Protein AF-A0A6U6LQ67-F1 (afdb_monomer_lite)

Foldseek 3Di:
DPLQDKDAQPDDPDDLVRDVVFDFDFDWDDDQFKIWTFTATPVRPDVCVVVVNDDPVPHDPVRTRIMDGCVSNVHGSVVDDDDDDDDDDDFQAQPCLQCQCVDPVSVVQDPQAHRDRVVVDDDLVRGSRSCLCPVVVCPRVSVVVCVVRPDDDDPDDDDDDDDD

Organism: NCBI:txid327968

Secondary structure (DSSP, 8-state):
--TT--BSS-S----HHHHHTS-EEEEEEE-SS-EEEEEEEGGG--HHHHTT---GGGS-GGGEEEEE-TTTTT--GGGS-S---------SHHHHTTTGGGSTTGGGT--S-B---TTT---TTTBHHHHHHH-TT-SS-HHHHHHHHS----S---------

Sequence (164 aa):
YPDHLGCAPNKWMRTGQGWAHTPGVLALERTPDHLKIFFLPEGRIPGDLSAGRPKPDSWDHSMLLSYYPFTASGCSQSVMGAQQLVLGIGFCGDWASKVWGDSAQCKQRTRNCRSVDPLAEYAPEQDCCTQFVYDADGHYDTDSYMKNQAYFNISYIKVFTPSR

pLDDT: mean 90.15, std 9.43, range [50.22, 97.12]

Radius of gyration: 20.0 Å; chains: 1; bounding box: 41×32×55 Å

Structure (mmCIF, N/CA/C/O backbone):
data_AF-A0A6U6LQ67-F1
#
_entry.id   AF-A0A6U6LQ67-F1
#
loop_
_atom_site.group_PDB
_atom_site.id
_atom_site.type_symbol
_atom_site.label_atom_id
_atom_site.label_alt_id
_atom_site.label_comp_id
_atom_site.label_asym_id
_atom_site.label_entity_id
_atom_site.label_seq_id
_atom_site.pdbx_PDB_ins_code
_atom_site.Cartn_x
_atom_site.Cartn_y
_atom_site.Cartn_z
_atom_site.occupancy
_atom_site.B_iso_or_equiv
_atom_site.auth_seq_id
_atom_site.auth_comp_id
_atom_site.auth_asym_id
_atom_site.auth_atom_id
_atom_site.pdbx_PDB_model_num
ATOM 1 N N . TYR A 1 1 ? 3.042 -6.932 23.875 1.00 57.09 1 TYR A N 1
ATOM 2 C CA . TYR A 1 1 ? 3.963 -6.248 22.941 1.00 57.09 1 TYR A CA 1
ATOM 3 C C . TYR A 1 1 ? 4.914 -5.413 23.783 1.00 57.09 1 TYR A C 1
ATOM 5 O O . TYR A 1 1 ? 4.516 -5.114 24.897 1.00 57.09 1 TYR A O 1
ATOM 13 N N . PRO A 1 2 ? 6.154 -5.100 23.368 1.00 55.75 2 PRO A N 1
ATOM 14 C CA . PRO A 1 2 ? 6.958 -4.149 24.132 1.00 55.75 2 PRO A CA 1
ATOM 15 C C . PRO A 1 2 ? 6.201 -2.819 24.176 1.00 55.75 2 PRO A C 1
ATOM 17 O O . PRO A 1 2 ? 5.907 -2.246 23.131 1.00 55.75 2 PRO A O 1
ATOM 20 N N . ASP A 1 3 ? 5.848 -2.360 25.372 1.00 62.00 3 ASP A N 1
ATOM 21 C CA . ASP A 1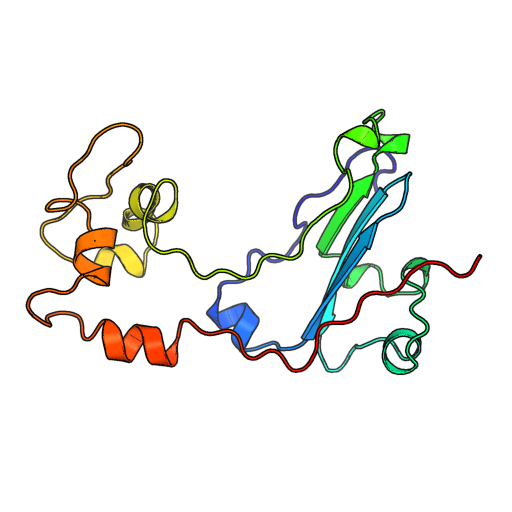 3 ? 4.868 -1.279 25.556 1.00 62.00 3 ASP A CA 1
ATOM 22 C C . ASP A 1 3 ? 5.339 0.078 24.996 1.00 62.00 3 ASP A C 1
ATOM 24 O O . ASP A 1 3 ? 4.533 0.978 24.784 1.00 62.00 3 ASP A O 1
ATOM 28 N N . HIS A 1 4 ? 6.630 0.197 24.669 1.00 66.38 4 HIS A N 1
ATOM 29 C CA . HIS A 1 4 ? 7.277 1.430 24.212 1.00 66.38 4 HIS A CA 1
ATOM 30 C C . HIS A 1 4 ? 7.862 1.360 22.792 1.00 66.38 4 HIS A C 1
ATOM 32 O O . HIS A 1 4 ? 8.270 2.385 22.248 1.00 66.38 4 HIS A O 1
ATOM 38 N N . LEU A 1 5 ? 7.921 0.172 22.175 1.00 70.00 5 LEU A N 1
ATOM 39 C CA . LEU A 1 5 ? 8.479 -0.011 20.833 1.00 70.00 5 LEU A CA 1
ATOM 40 C C . LEU A 1 5 ? 7.348 -0.401 19.882 1.00 70.00 5 LEU A C 1
ATOM 42 O O . LEU A 1 5 ? 6.803 -1.503 19.959 1.00 70.00 5 LEU A O 1
ATOM 46 N N . GLY A 1 6 ? 6.986 0.521 18.988 1.00 72.81 6 GLY A N 1
ATOM 47 C CA . GLY A 1 6 ? 6.059 0.218 17.904 1.00 72.81 6 GLY A CA 1
ATOM 48 C C . GLY A 1 6 ? 6.578 -0.910 17.018 1.00 72.81 6 GLY A C 1
ATOM 49 O O . GLY A 1 6 ? 7.774 -1.199 16.975 1.00 72.81 6 GLY A O 1
ATOM 50 N N . CYS A 1 7 ? 5.674 -1.546 16.284 1.00 75.00 7 CYS A N 1
ATOM 51 C CA . CYS A 1 7 ? 6.039 -2.484 15.239 1.00 75.00 7 CYS A CA 1
ATOM 52 C C . CYS A 1 7 ? 5.460 -2.030 13.897 1.00 75.00 7 CYS A C 1
ATOM 54 O O . CYS A 1 7 ? 4.247 -1.896 13.728 1.00 75.00 7 CYS A O 1
ATOM 56 N N . ALA A 1 8 ? 6.361 -1.815 12.936 1.00 72.44 8 ALA A N 1
ATOM 57 C CA . ALA A 1 8 ? 6.042 -1.901 11.514 1.00 72.44 8 ALA A CA 1
ATOM 58 C C . ALA A 1 8 ? 5.567 -3.338 11.190 1.00 72.44 8 ALA A C 1
ATOM 60 O O . ALA A 1 8 ? 5.753 -4.199 12.055 1.00 72.44 8 ALA A O 1
ATOM 61 N N . PRO A 1 9 ? 4.984 -3.615 10.001 1.00 63.38 9 PRO A N 1
ATOM 62 C CA . PRO A 1 9 ? 4.376 -4.905 9.661 1.00 63.38 9 PRO A CA 1
ATOM 63 C C . PRO A 1 9 ? 5.212 -6.086 10.161 1.00 63.38 9 PRO A C 1
ATOM 65 O O . PRO A 1 9 ? 6.246 -6.424 9.588 1.00 63.38 9 PRO A O 1
ATOM 68 N N . ASN A 1 10 ? 4.813 -6.649 11.305 1.00 56.91 10 ASN A N 1
ATOM 69 C CA . ASN A 1 10 ? 5.710 -7.476 12.126 1.00 56.91 10 ASN A CA 1
ATOM 70 C C . ASN A 1 10 ? 5.874 -8.890 11.551 1.00 56.91 10 ASN A C 1
ATOM 72 O O . ASN A 1 10 ? 6.810 -9.619 11.878 1.00 56.91 10 ASN A O 1
ATOM 76 N N . LYS A 1 11 ? 4.945 -9.258 10.674 1.00 53.69 11 LYS A N 1
ATOM 77 C CA . LYS A 1 11 ? 4.859 -10.468 9.874 1.00 53.69 11 LYS A CA 1
ATOM 78 C C . LYS A 1 11 ? 4.115 -10.032 8.611 1.00 53.69 11 LYS A C 1
ATOM 80 O O . LYS A 1 11 ? 3.269 -9.149 8.697 1.00 53.69 11 LYS A O 1
ATOM 85 N N . TRP A 1 12 ? 4.376 -10.653 7.465 1.00 58.69 12 TRP A N 1
ATOM 86 C CA . TRP A 1 12 ? 3.617 -10.442 6.218 1.00 58.69 12 TRP A CA 1
ATOM 87 C C . TRP A 1 12 ? 4.016 -9.233 5.356 1.00 58.69 12 TRP A C 1
ATOM 89 O O . TRP A 1 12 ? 3.197 -8.374 5.040 1.00 58.69 12 TRP A O 1
ATOM 99 N N . MET A 1 13 ? 5.228 -9.263 4.797 1.00 68.44 13 MET A N 1
ATOM 100 C CA . MET A 1 13 ? 5.444 -8.645 3.479 1.00 68.44 13 MET A CA 1
ATOM 101 C C . MET A 1 13 ? 4.816 -9.542 2.401 1.00 68.44 13 MET A C 1
ATOM 103 O O . MET A 1 13 ? 5.498 -10.293 1.707 1.00 68.44 13 MET A O 1
ATOM 107 N N . ARG A 1 14 ? 3.482 -9.544 2.322 1.00 80.38 14 ARG A N 1
ATOM 108 C CA . ARG A 1 14 ? 2.741 -10.277 1.288 1.00 80.38 14 ARG A CA 1
ATOM 109 C C . ARG A 1 14 ? 2.898 -9.579 -0.056 1.00 80.38 14 ARG A C 1
ATOM 111 O O . ARG A 1 14 ? 2.785 -8.359 -0.143 1.00 80.38 14 ARG A O 1
ATOM 118 N N . THR A 1 15 ? 3.112 -10.366 -1.107 1.00 87.00 15 THR A N 1
ATOM 119 C CA . THR A 1 15 ? 3.030 -9.872 -2.486 1.00 87.00 15 THR A CA 1
ATOM 120 C C . THR A 1 15 ? 1.590 -9.465 -2.813 1.00 87.00 15 THR A C 1
ATOM 122 O O . THR A 1 15 ? 0.652 -9.914 -2.149 1.00 87.00 15 THR A O 1
ATOM 125 N N . GLY A 1 16 ? 1.392 -8.663 -3.865 1.00 87.69 16 GLY A N 1
ATOM 126 C CA . GLY A 1 16 ? 0.047 -8.314 -4.348 1.00 87.69 16 GLY A CA 1
ATOM 127 C C . GLY A 1 16 ? -0.817 -9.548 -4.645 1.00 87.69 16 GLY A C 1
ATOM 128 O O . GLY A 1 16 ? -1.957 -9.620 -4.200 1.00 87.69 16 GLY A O 1
ATOM 129 N N . GLN A 1 17 ? -0.239 -10.578 -5.276 1.00 89.56 17 GLN A N 1
ATOM 130 C CA . GLN A 1 17 ? -0.908 -11.872 -5.485 1.00 89.56 17 GLN A CA 1
ATOM 131 C C . GLN A 1 17 ? -1.264 -12.571 -4.169 1.00 89.56 17 GLN A C 1
ATOM 133 O O . GLN A 1 17 ? -2.339 -13.150 -4.044 1.00 89.56 17 GLN A O 1
ATOM 138 N N . GLY A 1 18 ? -0.382 -12.501 -3.167 1.00 90.75 18 GLY A N 1
ATOM 139 C CA . GLY A 1 18 ? -0.667 -13.021 -1.834 1.00 90.75 18 GLY A CA 1
ATOM 140 C C . GLY A 1 18 ? -1.918 -12.375 -1.242 1.00 90.75 18 GLY A C 1
ATOM 141 O O . GLY A 1 18 ? -2.817 -13.089 -0.799 1.00 90.75 18 GLY A O 1
ATOM 142 N N . TRP A 1 19 ? -2.000 -11.040 -1.272 1.00 90.44 19 TRP A N 1
ATOM 143 C CA . TRP A 1 19 ? -3.185 -10.290 -0.838 1.00 90.44 19 TRP A CA 1
ATOM 144 C C . TRP A 1 19 ? -4.442 -10.673 -1.624 1.00 90.44 19 TRP A C 1
ATOM 146 O O . TRP A 1 19 ? -5.462 -10.960 -1.006 1.00 90.44 19 TRP A O 1
ATOM 156 N N . ALA A 1 20 ? -4.357 -10.774 -2.952 1.00 92.12 20 ALA A N 1
ATOM 157 C CA . ALA A 1 20 ? -5.487 -11.167 -3.794 1.00 92.12 20 ALA A CA 1
ATOM 158 C C . ALA A 1 20 ? -6.027 -12.574 -3.460 1.00 92.12 20 ALA A C 1
ATOM 160 O O . ALA A 1 20 ? -7.236 -12.781 -3.435 1.00 92.12 20 ALA A O 1
ATOM 161 N N . HIS A 1 21 ? -5.152 -13.532 -3.136 1.00 93.00 21 HIS A N 1
ATOM 162 C CA . HIS A 1 21 ? -5.541 -14.894 -2.741 1.00 93.00 21 HIS A CA 1
ATOM 163 C C . HIS A 1 21 ? -5.992 -15.025 -1.280 1.00 93.00 21 HIS A C 1
ATOM 165 O O . HIS A 1 21 ? -6.242 -16.129 -0.794 1.00 93.00 21 HIS A O 1
ATOM 171 N N . THR A 1 22 ? -6.046 -13.937 -0.517 1.00 92.75 22 THR A N 1
ATOM 172 C CA . THR A 1 22 ? -6.554 -13.965 0.859 1.00 92.75 22 THR A CA 1
ATOM 173 C C . THR A 1 22 ? -7.348 -12.693 1.102 1.00 92.75 22 THR A C 1
ATOM 175 O O . THR A 1 22 ? -6.830 -11.758 1.714 1.00 92.75 22 THR A O 1
ATOM 178 N N . PRO A 1 23 ? -8.589 -12.633 0.599 1.00 93.75 23 PRO A N 1
ATOM 179 C CA . PRO A 1 23 ? -9.462 -11.501 0.847 1.00 93.75 23 PRO A CA 1
ATOM 180 C C . PRO A 1 23 ? -9.755 -11.353 2.345 1.00 93.75 23 PRO A C 1
ATOM 182 O O . PRO A 1 23 ? -9.681 -12.297 3.143 1.00 93.75 23 PRO A O 1
ATOM 185 N N . GLY A 1 24 ? -10.066 -10.126 2.738 1.00 95.06 24 GLY A N 1
ATOM 186 C CA . GLY A 1 24 ? -10.334 -9.778 4.120 1.00 95.06 24 GLY A CA 1
ATOM 187 C C . GLY A 1 24 ? -10.471 -8.276 4.301 1.00 95.06 24 GLY A C 1
ATOM 188 O O . GLY A 1 24 ? -10.529 -7.513 3.337 1.00 95.06 24 GLY A O 1
ATOM 189 N N . VAL A 1 25 ? -10.504 -7.855 5.558 1.00 96.75 25 VAL A N 1
ATOM 190 C CA . VAL A 1 25 ? -10.627 -6.452 5.945 1.00 96.75 25 VAL A CA 1
ATOM 191 C C . VAL A 1 25 ? -9.278 -5.939 6.420 1.00 96.75 25 VAL A C 1
ATOM 193 O O . VAL A 1 25 ? -8.687 -6.493 7.345 1.00 96.75 25 VAL A O 1
ATOM 196 N N . LEU A 1 26 ? -8.816 -4.843 5.823 1.00 95.12 26 LEU A N 1
ATOM 197 C CA . LEU A 1 26 ? -7.812 -3.982 6.438 1.00 95.12 26 LEU A CA 1
ATOM 198 C C . LEU A 1 26 ? -8.540 -2.973 7.323 1.00 95.12 26 LEU A C 1
ATOM 200 O O . LEU A 1 26 ? -9.338 -2.176 6.831 1.00 95.12 26 LEU A O 1
ATOM 204 N N . ALA A 1 27 ? -8.290 -3.032 8.628 1.00 96.25 27 ALA A N 1
ATOM 205 C CA . ALA A 1 27 ? -8.901 -2.135 9.601 1.00 96.25 27 ALA A CA 1
ATOM 206 C C . ALA A 1 27 ? -7.831 -1.261 10.253 1.00 96.25 27 ALA A C 1
ATOM 208 O O . ALA A 1 27 ? -6.769 -1.748 10.640 1.00 96.25 27 ALA A O 1
ATOM 209 N N . LEU A 1 28 ? -8.128 0.028 10.390 1.00 94.94 28 LEU A N 1
ATOM 210 C CA . LEU A 1 28 ? -7.274 0.997 11.063 1.00 94.94 28 LEU A CA 1
ATOM 211 C C . LEU A 1 28 ? -8.028 1.559 12.265 1.00 94.94 28 LEU A C 1
ATOM 213 O O . LEU A 1 28 ? -9.092 2.155 12.114 1.00 94.94 28 LEU A O 1
ATOM 217 N N . GLU A 1 29 ? -7.456 1.380 13.450 1.00 94.38 29 GLU A N 1
ATOM 218 C CA . GLU A 1 29 ? -7.868 2.079 14.662 1.00 94.38 29 GLU A CA 1
ATOM 219 C C . GLU A 1 29 ? -6.895 3.230 14.907 1.00 94.38 29 GLU A C 1
ATOM 221 O O . GLU A 1 29 ? -5.681 3.026 14.949 1.00 94.38 29 GLU A O 1
ATOM 226 N N . ARG A 1 30 ? -7.435 4.435 15.094 1.00 92.00 30 ARG A N 1
ATOM 227 C CA . ARG A 1 30 ? -6.670 5.613 15.496 1.00 92.00 30 ARG A CA 1
ATOM 228 C C . ARG A 1 30 ? -7.284 6.205 16.754 1.00 92.00 30 ARG A C 1
ATOM 230 O O . ARG A 1 30 ? -8.461 6.560 16.760 1.00 92.00 30 ARG A O 1
ATOM 237 N N . THR A 1 31 ? -6.452 6.378 17.767 1.00 90.88 31 THR A N 1
ATOM 238 C CA . THR A 1 31 ? -6.756 7.090 19.008 1.00 90.88 31 THR A CA 1
ATOM 239 C C . THR A 1 31 ? -5.711 8.197 19.216 1.00 90.88 31 THR A C 1
ATOM 241 O O . THR A 1 31 ? -4.746 8.286 18.450 1.00 90.88 31 THR A O 1
ATOM 244 N N . PRO A 1 32 ? -5.882 9.066 20.226 1.00 89.38 32 PRO A N 1
ATOM 245 C CA . PRO A 1 32 ? -4.810 9.951 20.687 1.00 89.38 32 PRO A CA 1
ATOM 246 C C . PRO A 1 32 ? -3.530 9.204 21.091 1.00 89.38 32 PRO A C 1
ATOM 248 O O . PRO A 1 32 ? -2.431 9.710 20.879 1.00 89.38 32 PRO A O 1
ATOM 251 N N . ASP A 1 33 ? -3.672 7.993 21.636 1.00 89.94 33 ASP A N 1
ATOM 252 C CA . ASP A 1 33 ? -2.565 7.247 22.236 1.00 89.94 33 ASP A CA 1
ATOM 253 C C . ASP A 1 33 ? -1.833 6.335 21.259 1.00 89.94 33 ASP A C 1
ATOM 255 O O . ASP A 1 33 ? -0.642 6.066 21.438 1.00 89.94 33 ASP A O 1
ATOM 259 N N . HIS A 1 34 ? -2.527 5.844 20.231 1.00 90.50 34 HIS A N 1
ATOM 260 C CA . HIS A 1 34 ? -1.976 4.846 19.329 1.00 90.50 34 HIS A CA 1
ATOM 261 C C . HIS A 1 34 ? -2.645 4.790 17.958 1.00 90.50 34 HIS A C 1
ATOM 263 O O . HIS A 1 34 ? -3.755 5.272 17.726 1.00 90.50 34 HIS A O 1
ATOM 269 N N . LEU A 1 35 ? -1.965 4.093 17.051 1.00 91.62 35 LEU A N 1
ATOM 270 C CA . LEU A 1 35 ? -2.530 3.598 15.805 1.00 91.62 35 LEU A CA 1
ATOM 271 C C . LEU A 1 35 ? -2.294 2.091 15.693 1.00 91.62 35 LEU A C 1
ATOM 273 O O . LEU A 1 35 ? -1.168 1.616 15.853 1.00 91.62 35 LEU A O 1
ATOM 277 N N . LYS A 1 36 ? -3.355 1.340 15.402 1.00 92.69 36 LYS A N 1
ATOM 278 C CA . LYS A 1 36 ? -3.293 -0.099 15.119 1.00 92.69 36 LYS A CA 1
ATOM 279 C C . LYS A 1 36 ? -3.796 -0.359 13.707 1.00 92.69 36 LYS A C 1
ATOM 281 O O . LYS A 1 36 ? -4.824 0.180 13.301 1.00 92.69 36 LYS A O 1
ATOM 286 N N . ILE A 1 37 ? -3.081 -1.208 12.978 1.00 93.88 37 ILE A N 1
ATOM 287 C CA . ILE A 1 37 ? -3.505 -1.720 11.674 1.00 93.88 37 ILE A CA 1
ATOM 288 C C . ILE A 1 37 ? -3.709 -3.218 11.818 1.00 93.88 37 ILE A C 1
ATOM 290 O O . ILE A 1 37 ? -2.799 -3.928 12.244 1.00 93.88 37 ILE A O 1
ATOM 294 N N . PHE A 1 38 ? -4.884 -3.695 11.433 1.00 94.12 38 PHE A N 1
ATOM 295 C CA . PHE A 1 38 ? -5.249 -5.102 11.456 1.00 94.12 38 PHE A CA 1
ATOM 296 C C . PHE A 1 38 ? -5.485 -5.614 10.044 1.00 94.12 38 PHE A C 1
ATOM 298 O O . PHE A 1 38 ? -6.003 -4.892 9.189 1.00 94.12 38 PHE A O 1
ATOM 305 N N . PHE A 1 39 ? -5.183 -6.890 9.840 1.00 94.25 39 PHE A N 1
ATOM 306 C CA . PHE A 1 39 ? -5.723 -7.653 8.730 1.00 94.25 39 PHE A CA 1
ATOM 307 C C . PHE A 1 39 ? -6.621 -8.767 9.268 1.00 94.25 39 PHE A C 1
ATOM 309 O O . PHE A 1 39 ? -6.171 -9.632 10.019 1.00 94.25 39 PHE A O 1
ATOM 316 N N . LEU A 1 40 ? -7.890 -8.736 8.871 1.00 94.94 40 LEU A N 1
ATOM 317 C CA . LEU A 1 40 ? -8.937 -9.658 9.299 1.00 94.94 40 LEU A CA 1
ATOM 318 C C . LEU A 1 40 ? -9.320 -10.533 8.091 1.00 94.94 40 LEU A C 1
ATOM 320 O O . LEU A 1 40 ? -10.094 -10.078 7.246 1.00 94.94 40 LEU A O 1
ATOM 324 N N . PRO A 1 41 ? -8.778 -11.758 7.953 1.00 94.31 41 PRO A N 1
ATOM 325 C CA . PRO A 1 41 ? -9.156 -12.660 6.865 1.00 94.31 41 PRO A CA 1
ATOM 326 C C . PRO A 1 41 ? -10.664 -12.921 6.869 1.00 94.31 41 PRO A C 1
ATOM 328 O O . PRO A 1 41 ? -11.260 -12.980 7.942 1.00 94.31 41 PRO A O 1
ATOM 331 N N . GLU A 1 42 ? -11.273 -13.139 5.703 1.00 94.19 42 GLU A N 1
ATOM 332 C CA . GLU A 1 42 ? -12.735 -13.260 5.551 1.00 94.19 42 GLU A CA 1
ATOM 333 C C . GLU A 1 42 ? -13.388 -14.272 6.519 1.00 94.19 42 GLU A C 1
ATOM 335 O O . GLU A 1 42 ? -14.394 -13.967 7.157 1.00 94.19 42 GLU A O 1
ATOM 340 N N . GLY A 1 43 ? -12.753 -15.428 6.748 1.00 93.50 43 GLY A N 1
ATOM 341 C CA . GLY A 1 43 ? -13.220 -16.449 7.703 1.00 93.50 43 GLY A CA 1
ATOM 342 C C . GLY A 1 43 ? -12.957 -16.150 9.187 1.00 93.50 43 GLY A C 1
ATOM 343 O O . GLY A 1 43 ? -13.282 -16.966 10.044 1.00 93.50 43 GLY A O 1
ATOM 344 N N . ARG A 1 44 ? -12.332 -15.015 9.506 1.00 95.12 44 ARG A N 1
ATOM 345 C CA . ARG A 1 44 ? -12.012 -14.578 10.872 1.00 95.12 44 ARG A CA 1
ATOM 346 C C . ARG A 1 44 ? -12.476 -13.146 11.157 1.00 95.12 44 ARG A C 1
ATOM 348 O O . ARG A 1 44 ? -11.983 -12.527 12.095 1.00 95.12 44 ARG A O 1
ATOM 355 N N . ILE A 1 45 ? -13.405 -12.608 10.368 1.00 96.31 45 ILE A N 1
ATOM 356 C CA . ILE A 1 45 ? -13.969 -11.279 10.625 1.00 96.31 45 ILE A CA 1
ATOM 357 C C . ILE A 1 45 ? -14.714 -11.296 11.977 1.00 96.31 45 ILE A C 1
ATOM 359 O O . ILE A 1 45 ? -15.638 -12.097 12.147 1.00 96.31 45 ILE A O 1
ATOM 363 N N . PRO A 1 46 ? -14.347 -10.429 12.940 1.00 96.38 46 PRO A N 1
ATOM 364 C CA . PRO A 1 46 ? -15.005 -10.358 14.241 1.00 96.38 46 PRO A CA 1
ATOM 365 C C . PRO A 1 46 ? -16.494 -9.988 14.137 1.00 96.38 46 PRO A C 1
ATOM 367 O O . PRO A 1 46 ? -16.895 -9.140 13.335 1.00 96.38 46 PRO A O 1
ATOM 370 N N . GLY A 1 47 ? -17.338 -10.619 14.960 1.00 96.88 47 GLY A N 1
ATOM 371 C CA . GLY A 1 47 ? -18.795 -10.437 14.898 1.00 96.88 47 GLY A CA 1
ATOM 372 C C . GLY A 1 47 ? -19.258 -9.013 15.228 1.00 96.88 47 GLY A C 1
ATOM 373 O O . GLY A 1 47 ? -20.244 -8.534 14.672 1.00 96.88 47 GLY A O 1
ATOM 374 N N . ASP A 1 48 ? -18.523 -8.307 16.083 1.00 96.25 48 ASP A N 1
ATOM 375 C CA . ASP A 1 48 ? -18.735 -6.899 16.422 1.00 96.25 48 ASP A CA 1
ATOM 376 C C . ASP A 1 48 ? -18.519 -5.969 15.215 1.00 96.25 48 ASP A C 1
ATOM 378 O O . ASP A 1 48 ? -19.291 -5.026 15.022 1.00 96.25 48 ASP A O 1
ATOM 382 N N . LEU A 1 49 ? -17.542 -6.269 14.351 1.00 95.81 49 LEU A N 1
ATOM 383 C CA . LEU A 1 49 ? -17.329 -5.537 13.101 1.00 95.81 49 LEU A CA 1
ATOM 384 C C . LEU A 1 49 ? -18.482 -5.783 12.117 1.00 95.81 49 LEU A C 1
ATOM 386 O O . LEU A 1 49 ? -19.019 -4.831 11.544 1.00 95.81 49 LEU A O 1
ATOM 390 N N . SER A 1 50 ? -18.916 -7.038 11.973 1.00 93.69 50 SER A N 1
ATOM 391 C CA . SER A 1 50 ? -20.074 -7.404 11.142 1.00 93.69 50 SER A CA 1
ATOM 392 C C . SER A 1 50 ? -21.372 -6.746 11.624 1.00 93.69 50 SER A C 1
ATOM 394 O O . SER A 1 50 ? -22.197 -6.337 10.808 1.00 93.69 50 SER A O 1
ATOM 396 N N . ALA A 1 51 ? -21.526 -6.562 12.938 1.00 95.31 51 ALA A N 1
ATOM 397 C CA . ALA A 1 51 ? -22.652 -5.863 13.554 1.00 95.31 51 ALA A CA 1
ATOM 398 C C . ALA A 1 51 ? -22.548 -4.323 13.498 1.00 95.31 51 ALA A C 1
ATOM 400 O O . ALA A 1 51 ? -23.427 -3.632 14.017 1.00 95.31 51 ALA A O 1
ATOM 401 N N . GLY A 1 52 ? -21.483 -3.766 12.906 1.00 94.94 52 GLY A N 1
ATOM 402 C CA . GLY A 1 52 ? -21.267 -2.319 12.813 1.00 94.94 52 GLY A CA 1
ATOM 403 C C . GLY A 1 52 ? -20.948 -1.645 14.152 1.00 94.94 52 GLY A C 1
ATOM 404 O O . GLY A 1 52 ? -21.214 -0.457 14.316 1.00 94.94 52 GLY A O 1
ATOM 405 N N . ARG A 1 53 ? -20.409 -2.394 15.120 1.00 95.62 53 ARG A N 1
ATOM 406 C CA . ARG A 1 53 ? -20.050 -1.922 16.466 1.00 95.62 53 ARG A CA 1
ATOM 407 C C . ARG A 1 53 ? -18.635 -2.394 16.837 1.00 95.62 53 ARG A C 1
ATOM 409 O O . ARG A 1 53 ? -18.507 -3.143 17.806 1.00 95.62 53 ARG A O 1
ATOM 416 N N . PRO A 1 54 ? -17.598 -2.016 16.066 1.00 96.06 54 PRO A N 1
ATOM 417 C CA . PRO A 1 54 ? -16.254 -2.566 16.222 1.00 96.06 54 PRO A CA 1
ATOM 418 C C . PRO A 1 54 ? -15.659 -2.274 17.607 1.00 96.06 54 PRO A C 1
ATOM 420 O O . PRO A 1 54 ? -15.816 -1.179 18.145 1.00 96.06 54 PRO A O 1
ATOM 423 N N . LYS A 1 55 ? -14.944 -3.256 18.158 1.00 95.50 55 LYS A N 1
ATOM 424 C CA . LYS A 1 55 ? -14.247 -3.242 19.449 1.00 95.50 55 LYS A CA 1
ATOM 425 C C . LYS A 1 55 ? -12.827 -3.800 19.271 1.00 95.50 55 LYS A C 1
ATOM 427 O O . LYS A 1 55 ? -12.573 -4.944 19.663 1.00 95.50 55 LYS A O 1
ATOM 432 N N . PRO A 1 56 ? -11.899 -3.019 18.688 1.00 94.75 56 PRO A N 1
ATOM 433 C CA . PRO A 1 56 ? -10.588 -3.523 18.277 1.00 94.75 56 PRO A CA 1
ATOM 434 C C . PRO A 1 56 ? -9.745 -4.145 19.396 1.00 94.75 56 PRO A C 1
ATOM 436 O O . PRO A 1 56 ? -9.007 -5.092 19.144 1.00 94.75 56 PRO A O 1
ATOM 439 N N . ASP A 1 57 ? -9.898 -3.685 20.640 1.00 92.56 57 ASP A N 1
ATOM 440 C CA . ASP A 1 57 ? -9.200 -4.242 21.813 1.00 92.56 57 ASP A CA 1
ATOM 441 C C . ASP A 1 57 ? -9.603 -5.686 22.154 1.00 92.56 57 ASP A C 1
ATOM 443 O O . ASP A 1 57 ? -8.913 -6.361 22.913 1.00 92.56 57 ASP A O 1
ATOM 447 N N . SER A 1 58 ? -10.721 -6.170 21.605 1.00 93.75 58 SER A N 1
ATOM 448 C CA . SER A 1 58 ? -11.181 -7.554 21.781 1.00 93.75 58 SER A CA 1
ATOM 449 C C . SER A 1 58 ? -10.751 -8.486 20.647 1.00 93.75 58 SER A C 1
ATOM 451 O O . SER A 1 58 ? -11.002 -9.690 20.712 1.00 93.75 58 SER A O 1
ATOM 453 N N . TRP A 1 59 ? -10.137 -7.946 19.590 1.00 95.00 59 TRP A N 1
ATOM 454 C CA . TRP A 1 59 ? -9.720 -8.732 18.437 1.00 95.00 59 TRP A CA 1
ATOM 455 C C . TRP A 1 59 ? -8.450 -9.528 18.737 1.00 95.00 59 TRP A C 1
ATOM 457 O O . TRP A 1 59 ? -7.608 -9.145 19.548 1.00 95.00 59 TRP A O 1
ATOM 467 N N . ASP A 1 60 ? -8.298 -10.657 18.048 1.00 91.25 60 ASP A N 1
ATOM 468 C CA . ASP A 1 60 ? -7.134 -11.523 18.203 1.00 91.25 60 ASP A CA 1
ATOM 469 C C . ASP A 1 60 ? -5.850 -10.779 17.799 1.00 91.25 60 ASP A C 1
ATOM 471 O O . ASP A 1 60 ? -5.694 -10.337 16.660 1.00 91.25 60 ASP A O 1
ATOM 475 N N . HIS A 1 61 ? -4.894 -10.690 18.725 1.00 88.00 61 HIS A N 1
ATOM 476 C CA . HIS A 1 61 ? -3.611 -10.017 18.518 1.00 88.00 61 HIS A CA 1
ATOM 477 C C . HIS A 1 61 ? -2.804 -10.581 17.336 1.00 88.00 61 HIS A C 1
ATOM 479 O O . HIS A 1 61 ? -1.994 -9.869 16.748 1.00 88.00 61 HIS A O 1
ATOM 485 N N . SER A 1 62 ? -3.034 -11.832 16.924 1.00 88.44 62 SER A N 1
ATOM 486 C CA . SER A 1 62 ? -2.418 -12.403 15.717 1.00 88.44 62 SER A CA 1
ATOM 487 C C . SER A 1 62 ? -2.849 -11.717 14.414 1.00 88.44 62 SER A C 1
ATOM 489 O O . SER A 1 62 ? -2.172 -11.878 13.400 1.00 88.44 62 SER A O 1
ATOM 491 N N . MET A 1 63 ? -3.950 -10.961 14.430 1.00 90.62 63 MET A N 1
ATOM 492 C CA . MET A 1 63 ? -4.440 -10.163 13.300 1.00 90.62 63 MET A CA 1
ATOM 493 C C . MET A 1 63 ? -3.808 -8.768 13.233 1.00 90.62 63 MET A C 1
ATOM 495 O O . MET A 1 63 ? -3.990 -8.058 12.242 1.00 90.62 63 MET A O 1
ATOM 499 N N . LEU A 1 64 ? -3.097 -8.348 14.284 1.00 90.94 64 LEU A N 1
ATOM 500 C CA . LEU A 1 64 ? -2.437 -7.050 14.344 1.00 90.94 64 LEU A CA 1
ATOM 501 C C . LEU A 1 64 ? -1.218 -7.047 13.418 1.00 90.94 64 LEU A C 1
ATOM 503 O O . LEU A 1 64 ? -0.206 -7.699 13.688 1.00 90.94 64 LEU A O 1
ATOM 507 N N . LEU A 1 65 ? -1.320 -6.282 12.336 1.00 89.88 65 LEU A N 1
ATOM 508 C CA . LEU A 1 65 ? -0.263 -6.119 11.349 1.00 89.88 65 LEU A CA 1
ATOM 509 C C . LEU A 1 65 ? 0.793 -5.129 11.850 1.00 89.88 65 LEU A C 1
ATOM 511 O O . LEU A 1 65 ? 1.980 -5.452 11.856 1.00 89.88 65 LEU A O 1
ATOM 515 N N . SER A 1 66 ? 0.349 -3.961 12.323 1.00 90.06 66 SER A N 1
ATOM 516 C CA . SER A 1 66 ? 1.226 -2.878 12.781 1.00 90.06 66 SER A CA 1
ATOM 517 C C . SER A 1 66 ? 0.668 -2.184 14.018 1.00 90.06 66 SER A C 1
ATOM 519 O O . SER A 1 66 ? -0.548 -2.041 14.167 1.00 90.06 66 SER A O 1
ATOM 521 N N . TYR A 1 67 ? 1.5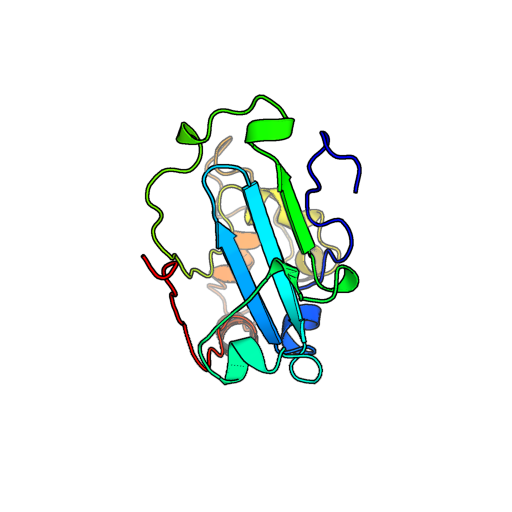66 -1.697 14.871 1.00 90.56 67 TYR A N 1
ATOM 522 C CA . TYR A 1 67 ? 1.236 -0.948 16.080 1.00 90.56 67 TYR A CA 1
ATOM 523 C C . TYR A 1 67 ? 2.175 0.237 16.269 1.00 90.56 67 TYR A C 1
ATOM 525 O O . TYR A 1 67 ? 3.393 0.071 16.302 1.00 90.56 67 TYR A O 1
ATOM 533 N N . TYR A 1 68 ? 1.600 1.420 16.453 1.00 90.19 68 TYR A N 1
ATOM 534 C CA . TYR A 1 68 ? 2.319 2.666 16.687 1.00 90.19 68 TYR A CA 1
ATOM 535 C C . TYR A 1 68 ? 1.843 3.274 18.018 1.00 90.19 68 TYR A C 1
ATOM 537 O O . TYR A 1 68 ? 0.791 3.911 18.041 1.00 90.19 68 TYR A O 1
ATOM 545 N N . PRO A 1 69 ? 2.567 3.051 19.132 1.00 90.75 69 PRO A N 1
ATOM 546 C CA . PRO A 1 69 ? 2.199 3.539 20.462 1.00 90.75 69 PRO A CA 1
ATOM 547 C C . PRO A 1 69 ? 2.666 4.983 20.682 1.00 90.75 69 PRO A C 1
ATOM 549 O O . PRO A 1 69 ? 3.719 5.201 21.278 1.00 90.75 69 PRO A O 1
ATOM 552 N N . PHE A 1 70 ? 1.932 5.986 20.199 1.00 88.75 70 PHE A N 1
ATOM 553 C CA . PHE A 1 70 ? 2.359 7.389 20.268 1.00 88.75 70 PHE A CA 1
ATOM 554 C C . PHE A 1 70 ? 2.688 7.838 21.699 1.00 88.75 70 PHE A C 1
ATOM 556 O O . PHE A 1 70 ? 3.845 8.151 21.981 1.00 88.75 70 PHE A O 1
ATOM 563 N N . THR A 1 71 ? 1.723 7.766 22.622 1.00 88.19 71 THR A N 1
ATOM 564 C CA . THR A 1 71 ? 1.907 8.224 24.010 1.00 88.19 71 THR A CA 1
ATOM 565 C C . THR A 1 71 ? 3.028 7.459 24.713 1.00 88.19 71 THR A C 1
ATOM 567 O O . THR A 1 71 ? 3.922 8.066 25.300 1.00 88.19 71 THR A O 1
ATOM 570 N N . ALA A 1 72 ? 3.041 6.127 24.609 1.00 88.62 72 ALA A N 1
ATOM 571 C CA . ALA A 1 72 ? 4.041 5.315 25.301 1.00 88.62 72 ALA A CA 1
ATOM 572 C C . ALA A 1 72 ? 5.451 5.426 24.689 1.00 88.62 72 ALA A C 1
ATOM 574 O O . ALA A 1 72 ? 6.431 5.196 25.393 1.00 88.62 72 ALA A O 1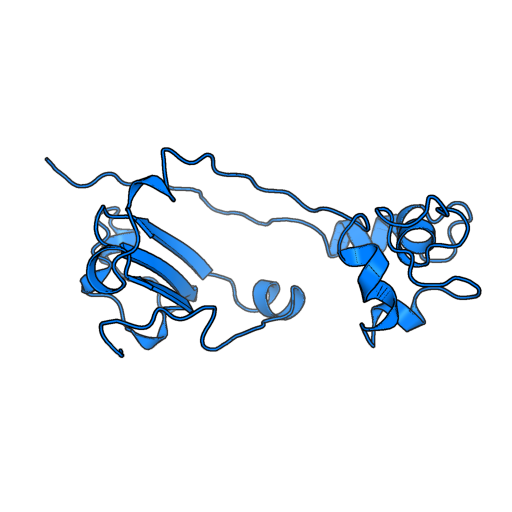
ATOM 575 N N . SER A 1 73 ? 5.577 5.815 23.417 1.00 87.81 73 SER A N 1
ATOM 576 C CA . SER A 1 73 ? 6.872 6.103 22.779 1.00 87.81 73 SER A CA 1
ATOM 577 C C . SER A 1 73 ? 7.336 7.557 22.947 1.00 87.81 73 SER A C 1
ATOM 579 O O . SER A 1 73 ? 8.411 7.908 22.465 1.00 87.81 73 SER A O 1
ATOM 581 N N . GLY A 1 74 ? 6.549 8.419 23.605 1.00 88.31 74 GLY A N 1
ATOM 582 C CA . GLY A 1 74 ? 6.840 9.854 23.709 1.00 88.31 74 GLY A CA 1
ATOM 583 C C . GLY A 1 74 ? 6.655 10.619 22.391 1.00 88.31 74 GLY A C 1
ATOM 584 O O . GLY A 1 74 ? 7.126 11.748 22.255 1.00 88.31 74 GLY A O 1
ATOM 585 N N . CYS A 1 75 ? 5.981 10.018 21.409 1.00 86.50 75 CYS A N 1
ATOM 586 C CA . CYS A 1 75 ? 5.659 10.645 20.137 1.00 86.50 75 CYS A CA 1
ATOM 587 C C . CYS A 1 75 ? 4.389 11.496 20.278 1.00 86.50 75 CYS A C 1
ATOM 589 O O . CYS A 1 75 ? 3.362 11.031 20.772 1.00 86.50 75 CYS A O 1
ATOM 591 N N . SER A 1 76 ? 4.440 12.749 19.821 1.00 84.31 76 SER A N 1
ATOM 592 C CA . SER A 1 76 ? 3.262 13.619 19.833 1.00 84.31 76 SER A CA 1
ATOM 593 C C . SER A 1 76 ? 2.190 13.097 18.879 1.00 84.31 76 SER A C 1
ATOM 595 O O . SER A 1 76 ? 2.446 12.920 17.692 1.00 84.31 76 SER A O 1
ATOM 597 N N . GLN A 1 77 ? 0.951 12.988 19.355 1.00 78.19 77 GLN A N 1
ATOM 598 C CA . GLN A 1 77 ? -0.230 12.683 18.535 1.00 78.19 77 GLN A CA 1
ATOM 599 C C . GLN A 1 77 ? -0.430 13.636 17.340 1.00 78.19 77 GLN A C 1
ATOM 601 O O . GLN A 1 77 ? -1.086 13.280 16.361 1.00 78.19 77 GLN A O 1
ATOM 606 N N . SER A 1 78 ? 0.151 14.844 17.385 1.00 83.25 78 SER A N 1
ATOM 607 C CA . SER A 1 78 ? 0.064 15.831 16.301 1.00 83.25 78 SER A CA 1
ATOM 608 C C . SER A 1 78 ? 0.673 15.346 14.983 1.00 83.25 78 SER A C 1
ATOM 610 O O . SER A 1 78 ? 0.358 15.910 13.939 1.00 83.25 78 SER A O 1
ATOM 612 N N . VAL A 1 79 ? 1.517 14.306 15.009 1.00 82.50 79 VAL A N 1
ATOM 613 C CA . VAL A 1 79 ? 2.076 13.692 13.791 1.00 82.50 79 VAL A CA 1
ATOM 614 C C . VAL A 1 79 ? 1.006 13.027 12.922 1.00 82.50 79 VAL A C 1
ATOM 616 O O . VAL A 1 79 ? 1.201 12.880 11.721 1.00 82.50 79 VAL A O 1
ATOM 619 N N . MET A 1 80 ? -0.142 12.664 13.502 1.00 81.44 80 MET A N 1
ATOM 620 C CA . MET A 1 80 ? -1.277 12.081 12.792 1.00 81.44 80 MET A CA 1
ATOM 621 C C . MET A 1 80 ? -2.503 12.965 12.993 1.00 81.44 80 MET A C 1
ATOM 623 O O . MET A 1 80 ? -3.322 12.704 13.869 1.00 81.44 80 MET A O 1
ATOM 627 N N . GLY A 1 81 ? -2.628 14.021 12.183 1.00 84.00 81 GLY A N 1
ATOM 628 C CA . GLY A 1 81 ? -3.795 14.912 12.137 1.00 84.00 81 GLY A CA 1
ATOM 629 C C . GLY A 1 81 ? -5.025 14.278 11.472 1.00 84.00 81 GLY A C 1
ATOM 630 O O . GLY A 1 81 ? -5.106 13.060 11.317 1.00 84.00 81 GLY A O 1
ATOM 631 N N . ALA A 1 82 ? -6.007 15.087 11.065 1.00 87.75 82 ALA A N 1
ATOM 632 C CA . ALA A 1 82 ? -7.110 14.599 10.229 1.00 87.75 82 ALA A CA 1
ATOM 633 C C . ALA A 1 82 ? -6.562 13.988 8.924 1.00 87.75 82 ALA A C 1
ATOM 635 O O . ALA A 1 82 ? -5.696 14.580 8.288 1.00 87.75 82 ALA A O 1
ATOM 636 N N . GLN A 1 83 ? -7.040 12.796 8.561 1.00 89.69 83 GLN A N 1
ATOM 637 C CA . GLN A 1 83 ? -6.523 12.019 7.430 1.00 89.69 83 GLN A CA 1
ATOM 638 C C . GLN A 1 83 ? -7.553 11.950 6.301 1.00 89.69 83 GLN A C 1
ATOM 640 O O . GLN A 1 83 ? -8.758 11.988 6.553 1.00 89.69 83 GLN A O 1
ATOM 645 N N . GLN A 1 84 ? -7.070 11.790 5.071 1.00 92.75 84 GLN A N 1
ATOM 646 C CA . GLN A 1 84 ? -7.882 11.444 3.906 1.00 92.75 84 GLN A CA 1
ATOM 647 C C . GLN A 1 84 ? -7.591 10.001 3.502 1.00 92.75 84 GLN A C 1
ATOM 649 O O . GLN A 1 84 ? -6.439 9.568 3.513 1.00 92.75 84 GLN A O 1
ATOM 654 N N . LEU A 1 85 ? -8.634 9.255 3.139 1.00 93.38 85 LEU A N 1
ATOM 655 C CA . LEU A 1 85 ? -8.455 7.932 2.558 1.00 93.38 85 LEU A CA 1
ATOM 656 C C . LEU A 1 85 ? -8.096 8.085 1.077 1.00 93.38 85 LEU A C 1
ATOM 658 O O . LEU A 1 85 ? -8.872 8.659 0.315 1.00 93.38 85 LEU A O 1
ATOM 662 N N . VAL A 1 86 ? -6.944 7.547 0.680 1.00 95.12 86 VAL A N 1
ATOM 663 C CA . VAL A 1 86 ? -6.468 7.557 -0.707 1.00 95.12 86 VAL A CA 1
ATOM 664 C C . VAL A 1 86 ? -6.310 6.120 -1.185 1.00 95.12 86 VAL A C 1
ATOM 666 O O . VAL A 1 86 ? -5.647 5.313 -0.537 1.00 95.12 86 VAL A O 1
ATOM 669 N N . LEU A 1 87 ? -6.913 5.812 -2.330 1.00 94.75 87 LEU A N 1
ATOM 670 C CA . LEU A 1 87 ? -6.701 4.569 -3.062 1.00 94.75 87 LEU A CA 1
ATOM 671 C C . LEU A 1 87 ? -6.033 4.920 -4.386 1.00 94.75 87 LEU A C 1
ATOM 673 O O . LEU A 1 87 ? -6.551 5.741 -5.140 1.00 94.75 87 LEU A O 1
ATOM 677 N N . GLY A 1 88 ? -4.889 4.307 -4.661 1.00 94.31 88 GLY A N 1
ATOM 678 C CA . GLY A 1 88 ? -4.138 4.561 -5.880 1.00 94.31 88 GLY A CA 1
ATOM 679 C C . GLY A 1 88 ? -3.301 3.357 -6.270 1.00 94.31 88 GLY A C 1
ATOM 680 O O . GLY A 1 88 ? -2.770 2.654 -5.411 1.00 94.31 88 GLY A O 1
ATOM 681 N N . ILE A 1 89 ? -3.191 3.135 -7.576 1.00 94.00 89 ILE A N 1
ATOM 682 C CA . ILE A 1 89 ? -2.223 2.219 -8.172 1.00 94.00 89 ILE A CA 1
ATOM 683 C C . ILE A 1 89 ? -1.244 3.100 -8.936 1.00 94.00 89 ILE A C 1
ATOM 685 O O . ILE A 1 89 ? -1.569 3.630 -9.995 1.00 94.00 89 ILE A O 1
ATOM 689 N N . GLY A 1 90 ? -0.081 3.329 -8.332 1.00 93.38 90 GLY A N 1
ATOM 690 C CA . GLY A 1 90 ? 1.016 4.050 -8.962 1.00 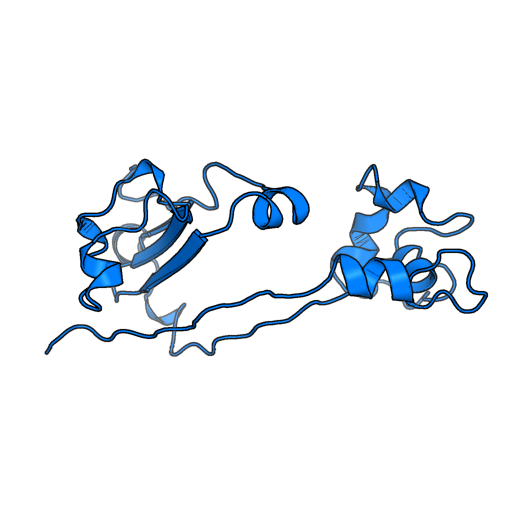93.38 90 GLY A CA 1
ATOM 691 C C . GLY A 1 90 ? 1.915 3.090 -9.728 1.00 93.38 90 GLY A C 1
ATOM 692 O O . GLY A 1 90 ? 2.111 1.947 -9.312 1.00 93.38 90 GLY A O 1
ATOM 693 N N . PHE A 1 91 ? 2.492 3.575 -10.820 1.00 94.19 91 PHE A N 1
ATOM 694 C CA . PHE A 1 91 ? 3.470 2.839 -11.605 1.00 94.19 91 PHE A CA 1
ATOM 695 C C . PHE A 1 91 ? 4.783 3.607 -11.629 1.00 94.19 91 PHE A C 1
ATOM 697 O O . PHE A 1 91 ? 4.778 4.834 -11.729 1.00 94.19 91 PHE A O 1
ATOM 704 N N . CYS A 1 92 ? 5.895 2.874 -11.582 1.00 95.56 92 CYS A N 1
ATOM 705 C CA . CYS A 1 92 ? 7.225 3.445 -11.770 1.00 95.56 92 CYS A CA 1
ATOM 706 C C . CYS A 1 92 ? 7.528 4.540 -10.735 1.00 95.56 92 CYS A C 1
ATOM 708 O O . CYS A 1 92 ? 7.403 4.296 -9.529 1.00 95.56 92 CYS A O 1
ATOM 710 N N . GLY A 1 93 ? 7.934 5.721 -11.193 1.00 93.56 93 GLY A N 1
ATOM 711 C CA . GLY A 1 93 ? 8.191 6.871 -10.336 1.00 93.56 93 GLY A CA 1
ATOM 712 C C . GLY A 1 93 ? 9.304 6.626 -9.319 1.00 93.56 93 GLY A C 1
ATOM 713 O O . GLY A 1 93 ? 10.098 5.690 -9.436 1.00 93.56 93 GLY A O 1
ATOM 714 N N . ASP A 1 94 ? 9.329 7.482 -8.302 1.00 94.00 94 ASP A N 1
ATOM 715 C CA . ASP A 1 94 ? 10.417 7.609 -7.326 1.00 94.00 94 ASP A CA 1
ATOM 716 C C . ASP A 1 94 ? 10.817 6.285 -6.661 1.00 94.00 94 ASP A C 1
ATOM 718 O O . ASP A 1 94 ? 11.977 6.089 -6.297 1.00 94.00 94 ASP A O 1
ATOM 722 N N . TRP A 1 95 ? 9.864 5.359 -6.508 1.00 94.94 95 TRP A N 1
ATOM 723 C CA . TRP A 1 95 ? 10.124 4.058 -5.904 1.00 94.94 95 TRP A CA 1
ATOM 724 C C . TRP A 1 95 ? 10.219 2.932 -6.933 1.00 94.94 95 TRP A C 1
ATOM 726 O O . TRP A 1 95 ? 11.277 2.314 -7.054 1.00 94.94 95 TRP A O 1
ATOM 736 N N . ALA A 1 96 ? 9.142 2.614 -7.657 1.00 95.62 96 ALA A N 1
ATOM 737 C CA . ALA A 1 96 ? 9.089 1.356 -8.402 1.00 95.62 96 ALA A CA 1
ATOM 738 C C . ALA A 1 96 ? 10.072 1.314 -9.584 1.00 95.62 96 ALA A C 1
ATOM 740 O O . ALA A 1 96 ? 10.590 0.235 -9.871 1.00 95.62 96 ALA A O 1
ATOM 741 N N . SER A 1 97 ? 10.395 2.454 -10.214 1.00 96.12 97 SER A N 1
ATOM 742 C CA . SER A 1 97 ? 11.459 2.513 -11.234 1.00 96.12 97 SER A CA 1
ATOM 743 C C . SER A 1 97 ? 12.822 2.193 -10.637 1.00 96.12 97 SER A C 1
ATOM 745 O O . SER A 1 97 ? 13.566 1.368 -11.173 1.00 96.12 97 SER A O 1
ATOM 747 N N . LYS A 1 98 ? 13.117 2.790 -9.477 1.00 96.25 98 LYS A N 1
ATOM 748 C CA . LYS A 1 98 ? 14.403 2.669 -8.789 1.00 96.25 98 LYS A CA 1
ATOM 749 C C . LYS A 1 98 ? 14.714 1.234 -8.371 1.00 96.25 98 LYS A C 1
ATOM 751 O O . LYS A 1 98 ? 15.863 0.817 -8.465 1.00 96.25 98 LYS A O 1
ATOM 756 N N . VAL A 1 99 ? 13.701 0.479 -7.941 1.00 95.56 99 VAL A N 1
ATOM 757 C CA . VAL A 1 99 ? 13.858 -0.907 -7.452 1.00 95.56 99 VAL A CA 1
ATOM 758 C C . VAL A 1 99 ? 13.420 -1.969 -8.466 1.00 95.56 99 VAL A C 1
ATOM 760 O O . VAL A 1 99 ? 13.331 -3.151 -8.130 1.00 95.56 99 VAL A O 1
ATOM 763 N N . TRP A 1 100 ? 13.132 -1.589 -9.717 1.00 96.31 100 TRP A N 1
ATOM 764 C CA . TRP A 1 100 ? 12.640 -2.522 -10.739 1.00 96.31 100 TRP A CA 1
ATOM 765 C C . TRP A 1 100 ? 13.569 -3.731 -10.927 1.00 96.31 100 TRP A C 1
ATOM 767 O O . TRP A 1 100 ? 13.113 -4.877 -10.977 1.00 96.31 100 TRP A O 1
ATOM 777 N N . GLY A 1 101 ? 14.879 -3.477 -10.995 1.00 94.94 101 GLY A N 1
ATOM 778 C CA . GLY A 1 101 ? 15.9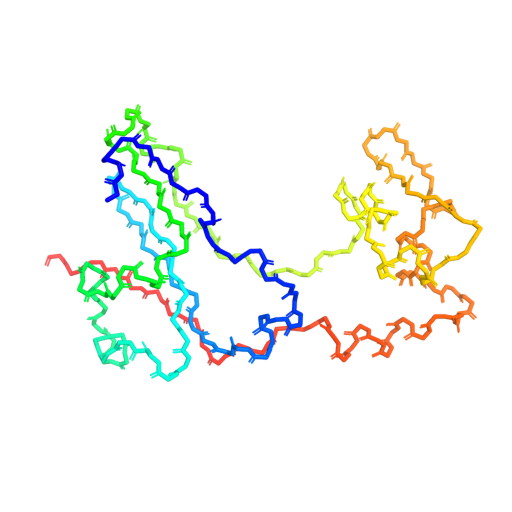21 -4.486 -11.183 1.00 94.94 101 GLY A CA 1
ATOM 779 C C . GLY A 1 101 ? 16.110 -5.424 -9.988 1.00 94.94 101 GLY A C 1
ATOM 780 O O . GLY A 1 101 ? 16.589 -6.547 -10.170 1.00 94.94 101 GLY A O 1
ATOM 781 N N . ASP A 1 102 ? 15.679 -5.009 -8.794 1.00 94.38 102 ASP A N 1
ATOM 782 C CA . ASP A 1 102 ? 15.771 -5.812 -7.569 1.00 94.38 102 ASP A CA 1
ATOM 783 C C . ASP A 1 102 ? 14.708 -6.918 -7.544 1.00 94.38 102 ASP A C 1
ATOM 785 O O . ASP A 1 102 ? 14.909 -7.995 -6.975 1.00 94.38 102 ASP A O 1
ATOM 789 N N . SER A 1 103 ? 13.573 -6.693 -8.213 1.00 91.75 103 SER A N 1
ATOM 790 C CA . SER A 1 103 ? 12.523 -7.697 -8.350 1.00 91.75 103 SER A CA 1
ATOM 791 C C . SER A 1 103 ? 12.938 -8.787 -9.336 1.00 91.75 103 SER A C 1
ATOM 793 O O . SER A 1 103 ? 13.092 -8.555 -10.537 1.00 91.75 103 SER A O 1
ATOM 795 N N . ALA A 1 104 ? 13.034 -10.025 -8.842 1.00 90.25 104 ALA A N 1
ATOM 796 C CA . ALA A 1 104 ? 13.346 -11.190 -9.668 1.00 90.25 104 ALA A CA 1
ATOM 797 C C . ALA A 1 104 ? 12.349 -11.401 -10.821 1.00 90.25 104 ALA A C 1
ATOM 799 O O . ALA A 1 104 ? 12.744 -11.902 -11.872 1.00 90.25 104 ALA A O 1
ATOM 800 N N . GLN A 1 105 ? 11.086 -11.003 -10.632 1.00 88.94 105 GLN A N 1
ATOM 801 C CA . GLN A 1 105 ? 10.046 -11.104 -11.654 1.00 88.94 105 GLN A CA 1
ATOM 802 C C . GLN A 1 105 ? 10.091 -9.921 -12.625 1.00 88.94 105 GLN A C 1
ATOM 804 O O . GLN A 1 105 ? 10.015 -10.129 -13.833 1.00 88.94 105 GLN A O 1
ATOM 809 N N . CYS A 1 106 ? 10.234 -8.688 -12.125 1.00 92.56 106 CYS A N 1
ATOM 810 C CA . CYS A 1 106 ? 10.158 -7.495 -12.974 1.00 92.56 106 CYS A CA 1
ATOM 811 C C . CYS A 1 106 ? 11.387 -7.360 -13.877 1.00 92.56 106 CYS A C 1
ATOM 813 O O . CYS A 1 106 ? 11.239 -7.090 -15.066 1.00 92.56 106 CYS A O 1
ATOM 815 N N . LYS A 1 107 ? 12.591 -7.654 -13.368 1.00 92.44 107 LYS A N 1
ATOM 816 C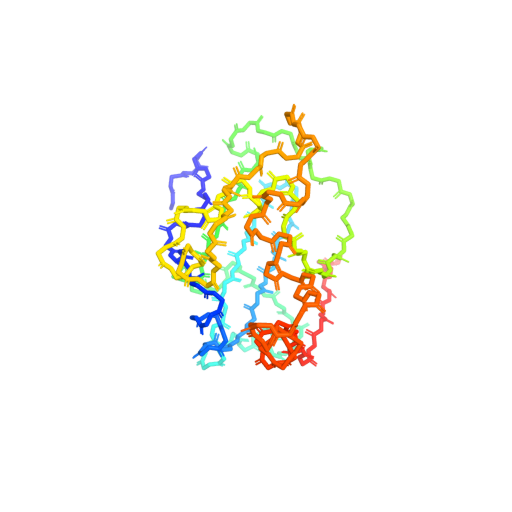 CA . LYS A 1 107 ? 13.836 -7.551 -14.150 1.00 92.44 107 LYS A CA 1
ATOM 817 C C . LYS A 1 107 ? 13.886 -8.448 -15.394 1.00 92.44 107 LYS A C 1
ATOM 819 O O . LYS A 1 107 ? 14.740 -8.249 -16.246 1.00 92.44 107 LYS A O 1
ATOM 824 N N . GLN A 1 108 ? 13.014 -9.456 -15.481 1.00 92.00 108 GLN A N 1
ATOM 825 C CA . GLN A 1 108 ? 12.910 -10.359 -16.633 1.00 92.00 108 GLN A CA 1
ATOM 826 C C . GLN A 1 108 ? 11.855 -9.917 -17.658 1.00 92.00 108 GLN A C 1
ATOM 828 O O . GLN A 1 108 ? 11.810 -10.480 -18.751 1.00 92.00 108 GLN A O 1
ATOM 833 N N . ARG A 1 109 ? 10.993 -8.948 -17.315 1.00 91.69 109 ARG A N 1
ATOM 834 C CA . ARG A 1 109 ? 9.894 -8.481 -18.177 1.00 91.69 109 ARG A CA 1
ATOM 835 C C . ARG A 1 109 ? 10.381 -7.599 -19.316 1.00 91.69 109 ARG A C 1
ATOM 837 O O . ARG A 1 109 ? 9.800 -7.645 -20.387 1.00 91.69 109 ARG A O 1
ATOM 844 N N . THR A 1 110 ? 11.440 -6.834 -19.087 1.00 93.44 110 THR A N 1
ATOM 845 C CA . THR A 1 110 ? 12.012 -5.898 -20.056 1.00 93.44 110 THR A CA 1
ATOM 846 C C . THR A 1 110 ? 13.476 -6.221 -20.323 1.00 93.44 110 THR A C 1
ATOM 848 O O . THR A 1 110 ? 14.148 -6.873 -19.521 1.00 93.44 110 THR A O 1
ATOM 851 N N . ARG A 1 111 ? 13.972 -5.817 -21.495 1.00 90.31 111 ARG A N 1
ATOM 852 C CA . ARG A 1 111 ? 15.368 -6.001 -21.920 1.00 90.31 111 ARG A CA 1
ATOM 853 C C . ARG A 1 111 ? 15.935 -4.667 -22.393 1.00 90.31 111 ARG A C 1
ATOM 855 O O . ARG A 1 111 ? 15.178 -3.786 -22.776 1.00 90.31 111 ARG A O 1
ATOM 862 N N . ASN A 1 112 ? 17.264 -4.551 -22.407 1.00 91.88 112 ASN A N 1
ATOM 863 C CA . ASN A 1 112 ? 17.985 -3.377 -22.924 1.00 91.88 112 ASN A CA 1
ATOM 864 C C . ASN A 1 112 ? 17.596 -2.049 -22.247 1.00 91.88 112 ASN A C 1
ATOM 866 O O . ASN A 1 112 ? 17.527 -1.007 -22.885 1.00 91.88 112 ASN A O 1
ATOM 870 N N . CYS A 1 113 ? 17.360 -2.097 -20.942 1.00 94.94 113 CYS A N 1
ATOM 871 C CA . CYS A 1 113 ? 16.998 -0.963 -20.102 1.00 94.94 113 CYS A CA 1
ATOM 872 C C . CYS A 1 113 ? 17.705 -1.108 -18.744 1.00 94.94 113 CYS A C 1
ATOM 874 O O . CYS A 1 113 ? 18.377 -2.111 -18.481 1.00 94.94 113 CYS A O 1
ATOM 876 N N . ARG A 1 114 ? 17.539 -0.129 -17.859 1.00 96.31 114 ARG A N 1
ATOM 877 C CA . ARG A 1 114 ? 18.042 -0.153 -16.482 1.00 96.31 114 ARG A CA 1
ATOM 878 C C . ARG A 1 114 ? 17.001 0.394 -15.512 1.00 96.31 114 ARG A C 1
ATOM 880 O O . ARG A 1 114 ? 16.028 1.018 -15.915 1.00 96.31 114 ARG A O 1
ATOM 887 N N . SER A 1 115 ? 17.208 0.170 -14.220 1.00 96.94 115 SER A N 1
ATOM 888 C CA . SER A 1 115 ? 16.467 0.903 -13.190 1.00 96.94 115 SER A CA 1
ATOM 889 C C . SER A 1 115 ? 16.956 2.348 -13.155 1.00 96.94 115 SER A C 1
ATOM 891 O O . SER A 1 115 ? 18.164 2.598 -13.191 1.00 96.94 115 SER A O 1
ATOM 893 N N . VAL A 1 116 ? 16.016 3.285 -13.129 1.00 96.88 116 VAL A N 1
ATOM 894 C CA . VAL A 1 116 ? 16.281 4.727 -13.087 1.00 96.88 116 VAL A CA 1
ATOM 895 C C . VAL A 1 116 ? 15.683 5.273 -11.799 1.00 96.88 116 VAL A C 1
ATOM 897 O O . VAL A 1 116 ? 14.581 4.881 -11.421 1.00 96.88 116 VAL A O 1
ATOM 900 N N . ASP A 1 117 ? 16.418 6.152 -11.120 1.00 96.44 117 ASP A N 1
ATOM 901 C CA . ASP A 1 117 ? 15.902 6.968 -10.020 1.00 96.44 117 ASP A CA 1
ATOM 902 C C . ASP A 1 117 ? 15.463 8.323 -10.602 1.00 96.44 117 ASP A C 1
ATOM 904 O O . ASP A 1 117 ? 16.331 9.146 -10.914 1.00 96.44 117 ASP A O 1
ATOM 908 N N . PRO A 1 118 ? 14.148 8.576 -10.771 1.00 92.56 118 PRO A N 1
ATOM 909 C CA . PRO A 1 118 ? 13.661 9.798 -11.410 1.00 92.56 118 PRO A CA 1
ATOM 910 C C . PRO A 1 118 ? 13.999 11.081 -10.641 1.00 92.56 118 PRO A C 1
ATOM 912 O O . PRO A 1 118 ? 13.960 12.165 -11.220 1.00 92.56 118 PRO A O 1
ATOM 915 N N . LEU A 1 119 ? 14.342 10.976 -9.351 1.00 94.06 119 LEU A N 1
ATOM 916 C CA . LEU A 1 119 ? 14.791 12.116 -8.549 1.00 94.06 119 LEU A CA 1
ATOM 917 C C . LEU A 1 119 ? 16.259 12.472 -8.818 1.00 94.06 119 LEU A C 1
ATOM 919 O O . LEU A 1 119 ? 16.674 13.596 -8.540 1.00 94.06 119 LEU A O 1
ATOM 923 N N . ALA A 1 120 ? 17.046 11.526 -9.338 1.00 95.75 120 ALA A N 1
ATOM 924 C CA . ALA A 1 120 ? 18.448 11.734 -9.686 1.00 95.75 120 ALA A CA 1
ATOM 925 C C . ALA A 1 120 ? 18.631 12.118 -11.161 1.00 95.75 120 ALA A C 1
ATOM 927 O O . ALA A 1 120 ? 19.504 12.925 -11.480 1.00 95.75 120 ALA A O 1
ATOM 928 N N . GLU A 1 121 ? 17.826 11.553 -12.063 1.00 95.69 121 GLU A N 1
ATOM 929 C CA . GLU A 1 121 ? 17.923 11.813 -13.500 1.00 95.69 121 GLU A CA 1
ATOM 930 C C . GLU A 1 121 ? 16.599 11.565 -14.240 1.00 95.69 121 GLU A C 1
ATOM 932 O O . GLU A 1 121 ? 15.812 10.690 -13.882 1.00 95.69 121 GLU A O 1
ATOM 937 N N . TYR A 1 122 ? 16.388 12.285 -15.344 1.00 94.56 122 TYR A N 1
ATOM 938 C CA . TYR A 1 122 ? 15.264 12.050 -16.249 1.00 94.56 122 TYR A CA 1
ATOM 939 C C . TYR A 1 122 ? 15.712 11.208 -17.452 1.00 94.56 122 TYR A C 1
ATOM 941 O O . TYR A 1 122 ? 16.309 11.732 -18.392 1.00 94.56 122 TYR A O 1
ATOM 949 N N . ALA A 1 123 ? 15.434 9.901 -17.421 1.00 96.12 123 ALA A N 1
ATOM 950 C CA . ALA A 1 123 ? 15.824 8.955 -18.475 1.00 96.12 123 ALA A CA 1
ATOM 951 C C . ALA A 1 123 ? 14.721 7.914 -18.797 1.00 96.12 123 ALA A C 1
ATOM 953 O O . ALA A 1 123 ? 14.960 6.710 -18.681 1.00 96.12 123 ALA A O 1
ATOM 954 N N . PRO A 1 124 ? 13.507 8.334 -19.211 1.00 92.94 124 PRO A N 1
ATOM 955 C CA . PRO A 1 124 ? 12.358 7.434 -19.407 1.00 92.94 124 PRO A CA 1
ATOM 956 C C . PRO A 1 124 ? 12.567 6.385 -20.513 1.00 92.94 124 PRO A C 1
ATOM 958 O O . PRO A 1 124 ? 12.048 5.274 -20.428 1.00 92.94 124 PRO A O 1
ATOM 961 N N . GLU A 1 125 ? 13.366 6.704 -21.534 1.00 94.25 125 GLU A N 1
ATOM 962 C CA . GLU A 1 125 ? 13.723 5.765 -22.609 1.00 94.25 125 GLU A CA 1
ATOM 963 C C . GLU A 1 125 ? 14.631 4.625 -22.122 1.00 94.25 125 GLU A C 1
ATOM 965 O O . GLU A 1 125 ? 14.658 3.548 -22.707 1.00 94.25 125 GLU A O 1
ATOM 970 N N . GLN A 1 126 ? 15.360 4.846 -21.025 1.00 95.62 126 GLN A N 1
ATOM 971 C CA . GLN A 1 126 ? 16.255 3.855 -20.427 1.00 95.62 126 GLN A CA 1
ATOM 972 C C . GLN A 1 126 ? 15.626 3.151 -19.221 1.00 95.62 126 GLN A C 1
ATOM 974 O O . GLN A 1 126 ? 16.155 2.128 -18.789 1.00 95.62 126 GLN A O 1
ATOM 979 N N . ASP A 1 127 ? 14.531 3.677 -18.662 1.00 97.12 127 ASP A N 1
ATOM 980 C CA . ASP A 1 127 ? 13.881 3.128 -17.472 1.00 97.12 127 ASP A CA 1
ATOM 981 C C . ASP A 1 127 ? 13.067 1.875 -17.802 1.00 97.12 127 ASP A C 1
ATOM 983 O O . ASP A 1 127 ? 12.015 1.940 -18.435 1.00 97.12 127 ASP A O 1
ATOM 987 N N . CYS A 1 128 ? 13.517 0.730 -17.294 1.00 97.06 128 CYS A N 1
ATOM 988 C CA . CYS A 1 128 ? 12.836 -0.544 -17.468 1.00 97.06 128 CYS A CA 1
ATOM 989 C C . CYS A 1 128 ? 11.373 -0.534 -17.029 1.00 97.06 128 CYS A C 1
ATOM 991 O O . CYS A 1 128 ? 10.563 -1.208 -17.664 1.00 97.06 128 CYS A O 1
ATOM 993 N N . CYS A 1 129 ? 11.034 0.179 -15.951 1.00 96.94 129 CYS A N 1
ATOM 994 C CA . CYS A 1 129 ? 9.647 0.246 -15.511 1.00 96.94 129 CYS A CA 1
ATOM 995 C C . CYS A 1 129 ? 8.810 1.037 -16.514 1.00 96.94 129 CYS A C 1
ATOM 997 O O . CYS A 1 129 ? 7.774 0.554 -16.966 1.00 96.94 129 CYS A O 1
ATOM 999 N N . THR A 1 130 ? 9.284 2.223 -16.900 1.00 96.06 130 THR A N 1
ATOM 1000 C CA . THR A 1 130 ? 8.594 3.076 -17.873 1.00 96.06 130 THR A CA 1
ATOM 1001 C C . THR A 1 130 ? 8.426 2.363 -19.213 1.00 96.06 130 THR A C 1
ATOM 1003 O O . THR A 1 130 ? 7.328 2.369 -19.756 1.00 96.06 130 THR A O 1
ATOM 1006 N N . GLN A 1 131 ? 9.457 1.671 -19.706 1.00 96.00 131 GLN A N 1
ATOM 1007 C CA . GLN A 1 131 ? 9.377 0.885 -20.942 1.00 96.00 131 GLN A CA 1
ATOM 1008 C C . GLN A 1 131 ? 8.344 -0.244 -20.856 1.00 96.00 131 GLN A C 1
ATOM 1010 O O . GLN A 1 131 ? 7.605 -0.468 -21.809 1.00 96.00 131 GLN A O 1
ATOM 1015 N N . PHE A 1 132 ? 8.255 -0.933 -19.711 1.00 96.62 132 PHE A N 1
ATOM 1016 C CA . PHE A 1 132 ? 7.222 -1.946 -19.503 1.00 96.62 132 PHE A CA 1
ATOM 1017 C C . PHE A 1 132 ? 5.826 -1.331 -19.502 1.00 96.62 132 PHE A C 1
ATOM 1019 O O . PHE A 1 132 ? 4.935 -1.856 -20.149 1.00 96.62 132 PHE A O 1
ATOM 1026 N N . VAL A 1 133 ? 5.624 -0.246 -18.754 1.00 95.75 133 VAL A N 1
ATOM 1027 C CA . VAL A 1 133 ? 4.297 0.349 -18.551 1.00 95.75 133 VAL A CA 1
ATOM 1028 C C . VAL A 1 133 ? 3.797 1.062 -19.803 1.00 95.75 133 VAL A C 1
ATOM 1030 O O . VAL A 1 133 ? 2.610 1.000 -20.096 1.00 95.75 133 VAL A O 1
ATOM 1033 N N . TYR A 1 134 ? 4.691 1.732 -20.528 1.00 94.56 134 TYR A N 1
ATOM 1034 C CA . TYR A 1 134 ? 4.355 2.444 -21.755 1.00 94.56 134 TYR A CA 1
ATOM 1035 C C . TYR A 1 134 ? 4.158 1.496 -22.945 1.00 94.56 134 TYR A C 1
ATOM 1037 O O . TYR A 1 134 ? 3.282 1.757 -23.760 1.00 94.56 134 TYR A O 1
ATOM 1045 N N . ASP A 1 135 ? 4.957 0.420 -23.031 1.00 95.25 135 ASP A N 1
ATOM 1046 C CA . ASP A 1 135 ? 4.862 -0.664 -24.026 1.00 95.25 135 ASP A CA 1
ATOM 1047 C C . ASP A 1 135 ? 4.523 -0.191 -25.453 1.00 95.25 135 ASP A C 1
ATOM 1049 O O . ASP A 1 135 ? 3.624 -0.720 -26.103 1.00 95.25 135 ASP A O 1
ATOM 1053 N N . ALA A 1 136 ? 5.234 0.833 -25.940 1.00 92.69 136 ALA A N 1
ATOM 1054 C CA . ALA A 1 136 ? 4.901 1.539 -27.184 1.00 92.69 136 ALA A CA 1
ATOM 1055 C C . ALA A 1 136 ? 4.743 0.612 -28.400 1.00 92.69 136 ALA A C 1
ATOM 1057 O O . ALA A 1 136 ? 3.890 0.836 -29.258 1.00 92.69 136 ALA A O 1
ATOM 1058 N N . ASP A 1 137 ? 5.578 -0.426 -28.449 1.00 91.69 137 ASP A N 1
ATOM 1059 C CA . ASP A 1 137 ? 5.656 -1.388 -29.545 1.00 91.69 137 ASP A CA 1
ATOM 1060 C C . ASP A 1 137 ? 4.833 -2.666 -29.278 1.00 91.69 137 ASP A C 1
ATOM 1062 O O . ASP A 1 137 ? 4.863 -3.603 -30.079 1.00 91.69 137 ASP A O 1
ATOM 1066 N N . GLY A 1 138 ? 4.103 -2.730 -28.156 1.00 93.56 138 GLY A N 1
ATOM 1067 C CA . GLY A 1 138 ? 3.258 -3.869 -27.782 1.00 93.56 138 GLY A CA 1
ATOM 1068 C C . GLY A 1 138 ? 4.039 -5.166 -27.549 1.00 93.56 138 GLY A C 1
ATOM 1069 O O . GLY A 1 138 ? 3.562 -6.255 -27.874 1.00 93.56 138 GLY A O 1
ATOM 1070 N N . HIS A 1 139 ? 5.264 -5.073 -27.035 1.00 92.56 139 HIS A N 1
ATOM 1071 C CA . HIS A 1 139 ? 6.142 -6.216 -26.796 1.00 92.56 139 HIS A CA 1
ATOM 1072 C C . HIS A 1 139 ? 5.757 -7.026 -25.558 1.00 92.56 139 HIS A C 1
ATOM 1074 O O . HIS A 1 139 ? 6.118 -8.205 -25.468 1.00 92.56 139 HIS A O 1
ATOM 1080 N N . TYR A 1 140 ? 5.065 -6.410 -24.601 1.00 92.81 140 TYR A N 1
ATOM 1081 C CA . TYR A 1 140 ? 4.873 -6.977 -23.269 1.00 92.81 140 TYR A CA 1
ATOM 1082 C C . TYR A 1 140 ? 3.420 -7.332 -22.941 1.00 92.81 140 TYR A C 1
ATOM 1084 O O . TYR A 1 140 ? 3.182 -7.942 -21.894 1.00 92.81 140 TYR A O 1
ATOM 1092 N N . ASP A 1 141 ? 2.474 -7.001 -23.830 1.00 94.75 141 ASP A N 1
ATOM 1093 C CA . ASP A 1 141 ? 1.025 -7.141 -23.604 1.00 94.75 141 ASP A CA 1
ATOM 1094 C C . ASP A 1 141 ? 0.602 -6.458 -22.289 1.00 94.75 141 ASP A C 1
ATOM 1096 O O . ASP A 1 141 ? -0.207 -6.969 -21.502 1.00 94.75 141 ASP A O 1
ATOM 1100 N N . THR A 1 142 ? 1.219 -5.304 -22.006 1.00 94.94 142 THR A N 1
ATOM 1101 C CA . THR A 1 142 ? 1.115 -4.638 -20.705 1.00 94.94 142 THR A CA 1
ATOM 1102 C C . THR A 1 142 ? -0.321 -4.267 -20.366 1.00 94.94 142 THR A C 1
ATOM 1104 O O . THR A 1 142 ? -0.749 -4.499 -19.236 1.00 94.94 142 THR A O 1
ATOM 1107 N N . ASP A 1 143 ? -1.094 -3.758 -21.323 1.00 93.31 143 ASP A N 1
ATOM 1108 C CA . ASP A 1 143 ? -2.489 -3.363 -21.100 1.00 93.31 143 ASP A CA 1
ATOM 1109 C C . ASP A 1 143 ? -3.348 -4.533 -20.602 1.00 93.31 143 ASP A C 1
ATOM 1111 O O . ASP A 1 143 ? -4.068 -4.420 -19.603 1.00 93.31 143 ASP A O 1
ATOM 1115 N N . SER A 1 144 ? -3.243 -5.688 -21.264 1.00 95.31 144 SER A N 1
ATOM 1116 C CA . SER A 1 144 ? -3.938 -6.916 -20.871 1.00 95.31 144 SER A CA 1
ATOM 1117 C C . SER A 1 144 ? -3.461 -7.406 -19.504 1.00 95.31 144 SER A C 1
ATOM 1119 O O . SER A 1 144 ? -4.275 -7.741 -18.635 1.00 95.31 144 SER A O 1
ATOM 1121 N N . TYR A 1 145 ? -2.146 -7.399 -19.270 1.00 93.25 145 TYR A N 1
ATOM 1122 C CA . TYR A 1 145 ? -1.570 -7.776 -17.984 1.00 93.25 145 TYR A CA 1
ATOM 1123 C C . TYR A 1 145 ? -2.102 -6.891 -16.846 1.00 93.25 145 TYR A C 1
ATOM 1125 O O . TYR A 1 145 ? -2.616 -7.407 -15.852 1.00 93.25 145 TYR A O 1
ATOM 1133 N N . MET A 1 146 ? -2.051 -5.567 -16.999 1.00 92.88 146 MET A N 1
ATOM 1134 C CA . MET A 1 146 ? -2.489 -4.620 -15.974 1.00 92.88 146 MET A CA 1
ATOM 1135 C C . MET A 1 146 ? -3.991 -4.706 -15.729 1.00 92.88 146 MET A C 1
ATOM 1137 O O . MET A 1 146 ? -4.410 -4.761 -14.575 1.00 92.88 146 MET A O 1
ATOM 1141 N N . LYS A 1 147 ? -4.810 -4.825 -16.778 1.00 93.31 147 LYS A N 1
ATOM 1142 C CA . LYS A 1 147 ? -6.264 -4.988 -16.633 1.00 93.31 147 LYS A CA 1
ATOM 1143 C C . LYS A 1 147 ? -6.638 -6.182 -15.751 1.00 93.31 147 LYS A C 1
ATOM 1145 O O . LYS A 1 147 ? -7.618 -6.121 -15.014 1.00 93.31 147 LYS A O 1
ATOM 1150 N N . ASN A 1 148 ? -5.848 -7.252 -15.811 1.00 93.12 148 ASN A N 1
ATOM 1151 C CA . ASN A 1 148 ? -6.105 -8.487 -15.076 1.00 93.12 148 ASN A CA 1
ATOM 1152 C C . ASN A 1 148 ? -5.410 -8.561 -13.706 1.00 93.12 148 ASN A C 1
ATOM 1154 O O . ASN A 1 148 ? -5.727 -9.459 -12.929 1.00 93.12 148 ASN A O 1
ATOM 1158 N N . GLN A 1 149 ? -4.453 -7.676 -13.407 1.00 91.50 149 GLN A N 1
ATOM 1159 C CA . GLN A 1 149 ? -3.609 -7.776 -12.203 1.00 91.50 149 GLN A CA 1
ATOM 1160 C C . GLN A 1 149 ? -3.619 -6.517 -11.323 1.00 91.50 149 GLN A C 1
ATOM 1162 O O . GLN A 1 149 ? -3.364 -6.611 -10.125 1.00 91.50 149 GLN A O 1
ATOM 1167 N N . ALA A 1 150 ? -3.905 -5.345 -11.888 1.00 93.81 150 ALA A N 1
ATOM 1168 C CA . ALA A 1 150 ? -3.765 -4.045 -11.240 1.00 93.81 150 ALA A CA 1
ATOM 1169 C C . ALA A 1 150 ? -5.135 -3.386 -11.020 1.00 93.81 150 ALA A C 1
ATOM 1171 O O . ALA A 1 150 ? -5.462 -2.364 -11.619 1.00 93.81 150 ALA A O 1
ATOM 1172 N N . TYR A 1 151 ? -5.952 -3.976 -10.147 1.00 95.06 151 TYR A N 1
ATOM 1173 C CA . TYR A 1 151 ? -7.252 -3.425 -9.770 1.00 95.06 151 TYR A CA 1
ATOM 1174 C C . TYR A 1 151 ? -7.553 -3.650 -8.288 1.00 95.06 151 TYR A C 1
ATOM 1176 O O . TYR A 1 151 ? -7.026 -4.563 -7.651 1.00 95.06 151 TYR A O 1
ATOM 1184 N N . PHE A 1 152 ? -8.443 -2.822 -7.746 1.00 94.62 152 PHE A N 1
ATOM 1185 C CA . PHE A 1 152 ? -9.047 -3.048 -6.440 1.00 94.62 152 PHE A CA 1
ATOM 1186 C C . PHE A 1 152 ? -10.432 -3.668 -6.618 1.00 94.62 152 PHE A C 1
ATOM 1188 O O . PHE A 1 152 ? -11.258 -3.140 -7.359 1.00 94.62 152 PHE A O 1
ATOM 1195 N N . ASN A 1 153 ? -10.708 -4.755 -5.901 1.00 94.94 153 ASN A N 1
ATOM 1196 C CA . ASN A 1 153 ? -12.050 -5.318 -5.773 1.00 94.94 153 ASN A CA 1
ATOM 1197 C C . ASN A 1 153 ? -12.542 -5.087 -4.341 1.00 94.94 153 ASN A C 1
ATOM 1199 O O . ASN A 1 153 ? -12.222 -5.859 -3.438 1.00 94.94 153 ASN A O 1
ATOM 1203 N N . ILE A 1 154 ? -13.226 -3.963 -4.118 1.00 96.00 154 ILE A N 1
ATOM 1204 C CA . ILE A 1 154 ? -13.605 -3.495 -2.779 1.00 96.00 154 ILE A CA 1
ATOM 1205 C C . ILE A 1 154 ? -15.110 -3.646 -2.593 1.00 96.00 154 ILE A C 1
ATOM 1207 O O . ILE A 1 154 ? -15.893 -2.973 -3.257 1.00 96.00 154 ILE A O 1
ATOM 1211 N N . SER A 1 155 ? -15.507 -4.473 -1.628 1.00 96.19 155 SER A N 1
ATOM 1212 C CA . SER A 1 155 ? -16.919 -4.670 -1.284 1.00 96.19 155 SER A CA 1
ATOM 1213 C C . SER A 1 155 ? -17.501 -3.509 -0.475 1.00 96.19 155 SER A C 1
ATOM 1215 O O . SER A 1 155 ? -18.675 -3.179 -0.621 1.00 96.19 155 SER A O 1
ATOM 1217 N N . TYR A 1 156 ? -16.711 -2.904 0.417 1.00 95.81 156 TYR A N 1
ATOM 1218 C CA . TYR A 1 156 ? -17.147 -1.769 1.228 1.00 95.81 156 TYR A CA 1
ATOM 1219 C C . TYR A 1 156 ? -15.973 -0.987 1.815 1.00 95.81 156 TYR A C 1
ATOM 1221 O O . TYR A 1 156 ? -14.891 -1.520 2.049 1.00 95.81 156 TYR A O 1
ATOM 1229 N N . ILE A 1 157 ? -16.251 0.272 2.145 1.00 96.88 157 ILE A N 1
ATOM 1230 C CA . ILE A 1 157 ? -15.421 1.125 2.994 1.00 96.88 157 ILE A CA 1
ATOM 1231 C C . ILE A 1 157 ? -16.349 1.688 4.067 1.00 96.88 157 ILE A C 1
ATOM 1233 O O . ILE A 1 157 ? -17.408 2.230 3.751 1.00 96.88 157 ILE A O 1
ATOM 1237 N N . LYS A 1 158 ? -15.986 1.523 5.341 1.00 96.56 158 LYS A N 1
ATOM 1238 C CA . LYS A 1 158 ? -16.774 2.000 6.485 1.00 96.56 158 LYS A CA 1
ATOM 1239 C C . LYS A 1 158 ? -15.874 2.786 7.426 1.00 96.56 158 LYS A C 1
ATOM 1241 O O . LYS A 1 158 ? -14.742 2.381 7.675 1.00 96.56 158 LYS A O 1
ATOM 1246 N N . VAL A 1 159 ? -16.399 3.882 7.961 1.00 95.88 159 VAL A N 1
ATOM 1247 C CA . VAL A 1 159 ? -15.733 4.705 8.973 1.00 95.88 159 VAL A CA 1
ATOM 1248 C C . VAL A 1 159 ? -16.611 4.717 10.213 1.00 95.88 159 VAL A C 1
ATOM 1250 O O . VAL A 1 159 ? -17.814 4.957 10.122 1.00 95.88 159 VAL A O 1
ATOM 1253 N N . PHE A 1 160 ? -16.003 4.448 11.364 1.00 95.06 160 PHE A N 1
ATOM 1254 C CA . PHE A 1 160 ? -16.663 4.469 12.662 1.00 95.06 160 PHE A CA 1
ATOM 1255 C C . PHE A 1 160 ? -16.028 5.558 13.518 1.00 95.06 160 PHE A C 1
ATOM 1257 O O . PHE A 1 160 ? -14.814 5.754 13.487 1.00 95.06 160 PHE A O 1
ATOM 1264 N N . THR A 1 161 ? -16.849 6.252 14.294 1.00 91.56 161 THR A N 1
ATOM 1265 C CA . THR A 1 161 ? -16.389 7.166 15.340 1.00 91.56 161 THR A CA 1
ATOM 1266 C C . THR A 1 161 ? -16.711 6.555 16.697 1.00 91.56 161 THR A C 1
ATOM 1268 O O . THR A 1 161 ? -17.766 5.923 16.817 1.00 91.56 161 THR A O 1
ATOM 1271 N N . PRO A 1 162 ? -15.870 6.750 17.725 1.00 81.38 162 PRO A N 1
ATOM 1272 C CA . PRO A 1 162 ? -16.227 6.369 19.084 1.00 81.38 162 PRO A CA 1
ATOM 1273 C C . PRO A 1 162 ? -17.573 6.986 19.470 1.00 81.38 162 PRO A C 1
ATOM 1275 O O . PRO A 1 162 ? -17.842 8.150 19.153 1.00 81.38 162 PRO A O 1
ATOM 1278 N N . SER A 1 163 ? -18.425 6.205 20.130 1.00 68.94 163 SER A N 1
ATOM 1279 C CA . SER A 1 163 ? -19.616 6.739 20.788 1.00 68.94 163 SER A CA 1
ATOM 1280 C C . SER A 1 163 ? -19.170 7.803 21.793 1.00 68.94 163 SER A C 1
ATOM 1282 O O . SER A 1 163 ? -18.209 7.568 22.526 1.00 68.94 163 SER A O 1
ATOM 1284 N N . ARG A 1 164 ? -19.831 8.963 21.795 1.00 50.22 164 ARG A N 1
ATOM 1285 C CA . ARG A 1 164 ? -19.640 9.963 22.854 1.00 50.22 164 ARG A CA 1
ATOM 1286 C C . ARG A 1 164 ? -20.129 9.437 24.195 1.00 50.22 164 ARG A C 1
ATOM 1288 O O . ARG A 1 164 ? -21.112 8.662 24.181 1.00 50.22 164 ARG A O 1
#